Protein AF-A0A922VLQ7-F1 (afdb_monomer)

Solvent-accessible surface area (backbone atoms only — not comparable to full-atom values): 5498 Å² total; per-residue (Å²): 135,84,82,82,82,80,81,84,75,87,68,84,76,83,53,56,71,59,52,53,43,46,54,52,28,45,56,52,45,72,74,46,97,54,62,72,58,37,72,65,33,37,54,50,36,28,51,44,32,25,74,72,69,40,73,61,40,44,51,46,79,50,65,54,73,69,32,56,76,68,67,40,56,45,76,48,77,48,62,64,81,79,78,75,77,81,79,125

Mean predicted aligned error: 10.26 Å

pLDDT: mean 74.55, std 18.18, range [27.39, 93.56]

Foldseek 3Di:
DDDDPDPDDPDPPPCPVLVVQLVVQLVVLVPDPDLCLDPVSQVSSQVSSCVSVLVQKHWDWDDDPVCVVVSHIDIDIDGDPDPPPPPD

Secondary structure (DSSP, 8-state):
-------------S-HHHHHHHHHHHHHHHTSSS-TTSHHHHHHHHHHHHHTT-TTEEEEEE--HHHHHTT--EEEEEEPPP------

Structure (mmCIF, N/CA/C/O backbone):
data_AF-A0A922VLQ7-F1
#
_entry.id   AF-A0A922VLQ7-F1
#
loop_
_atom_site.group_PDB
_atom_site.id
_atom_site.type_symbol
_atom_site.label_atom_id
_atom_site.label_alt_id
_atom_site.label_comp_id
_atom_site.label_asym_id
_atom_site.label_entity_id
_atom_site.label_seq_id
_atom_site.pdbx_PDB_ins_code
_atom_site.Cartn_x
_atom_site.Cartn_y
_atom_site.Cartn_z
_atom_site.occupancy
_atom_site.B_iso_or_equiv
_atom_site.auth_seq_id
_atom_site.auth_comp_id
_atom_site.auth_asym_id
_atom_site.auth_atom_id
_atom_site.pdbx_PDB_model_num
ATOM 1 N N . MET A 1 1 ? 15.560 39.108 -12.456 1.00 42.06 1 MET A N 1
ATOM 2 C CA . MET A 1 1 ? 15.153 38.545 -11.153 1.00 42.06 1 MET A CA 1
ATOM 3 C C . MET A 1 1 ? 14.472 37.221 -11.442 1.00 42.06 1 MET A C 1
ATOM 5 O O . MET A 1 1 ? 13.501 37.230 -12.180 1.00 42.06 1 MET A O 1
ATOM 9 N N . LEU A 1 2 ? 15.044 36.101 -10.998 1.00 44.56 2 LEU A N 1
ATOM 10 C CA . LEU A 1 2 ? 14.481 34.766 -11.221 1.00 44.56 2 LEU A CA 1
ATOM 11 C C . LEU A 1 2 ? 13.560 34.437 -10.042 1.00 44.56 2 LEU A C 1
ATOM 13 O O . LEU A 1 2 ? 14.023 34.275 -8.911 1.00 44.56 2 LEU A O 1
ATOM 17 N N . GLU A 1 3 ? 12.256 34.424 -10.304 1.00 44.06 3 GLU A N 1
ATOM 18 C CA . GLU A 1 3 ? 11.228 34.051 -9.336 1.00 44.06 3 GLU A CA 1
ATOM 19 C C . GLU A 1 3 ? 11.446 32.601 -8.896 1.00 44.06 3 GLU A C 1
ATOM 21 O O . GLU A 1 3 ? 11.455 31.677 -9.708 1.00 44.06 3 GLU A O 1
ATOM 26 N N . HIS A 1 4 ? 11.651 32.397 -7.598 1.00 38.09 4 HIS A N 1
ATOM 27 C CA . HIS A 1 4 ? 11.713 31.062 -7.022 1.00 38.09 4 HIS A CA 1
ATOM 28 C C . HIS A 1 4 ? 10.274 30.561 -6.869 1.00 38.09 4 HIS A C 1
ATOM 30 O O . HIS A 1 4 ? 9.545 31.022 -5.992 1.00 38.09 4 HIS A O 1
ATOM 36 N N . ARG A 1 5 ? 9.842 29.626 -7.723 1.00 42.91 5 ARG A N 1
ATOM 37 C CA . ARG A 1 5 ? 8.607 28.867 -7.486 1.00 42.91 5 ARG A CA 1
ATOM 38 C C . ARG A 1 5 ? 8.879 27.835 -6.400 1.00 42.91 5 ARG A C 1
ATOM 40 O O . ARG A 1 5 ? 9.438 26.776 -6.662 1.00 42.91 5 ARG A O 1
ATOM 47 N N . VAL A 1 6 ? 8.500 28.167 -5.173 1.00 39.03 6 VAL A N 1
ATOM 48 C CA . VAL A 1 6 ? 8.442 27.200 -4.077 1.00 39.03 6 VAL A CA 1
ATOM 49 C C . VAL A 1 6 ? 7.146 26.404 -4.239 1.00 39.03 6 VAL A C 1
ATOM 51 O O . VAL A 1 6 ? 6.070 26.902 -3.919 1.00 39.03 6 VAL A O 1
ATOM 54 N N . GLU A 1 7 ? 7.231 25.178 -4.760 1.00 35.72 7 GLU A N 1
ATOM 55 C CA . GLU A 1 7 ? 6.123 24.218 -4.689 1.00 35.72 7 GLU A CA 1
ATOM 56 C C . GLU A 1 7 ? 6.138 23.548 -3.313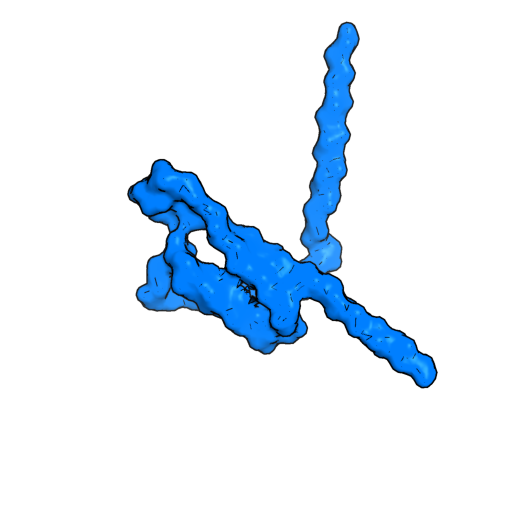 1.00 35.72 7 GLU A C 1
ATOM 58 O O . GLU A 1 7 ? 6.853 22.580 -3.058 1.00 35.72 7 GLU A O 1
ATOM 63 N N . LEU A 1 8 ? 5.361 24.110 -2.390 1.00 27.39 8 LEU A N 1
ATOM 64 C CA . LEU A 1 8 ? 5.165 23.542 -1.064 1.00 27.39 8 LEU A CA 1
ATOM 65 C C . LEU A 1 8 ? 4.161 22.379 -1.158 1.00 27.39 8 LEU A C 1
ATOM 67 O O . LEU A 1 8 ? 2.951 22.587 -1.096 1.00 27.39 8 LEU A O 1
ATOM 71 N N . LYS A 1 9 ? 4.653 21.145 -1.315 1.00 35.25 9 LYS A N 1
ATOM 72 C CA . LYS A 1 9 ? 3.831 19.933 -1.190 1.00 35.25 9 LYS A CA 1
ATOM 73 C C . LYS A 1 9 ? 3.936 19.415 0.243 1.00 35.25 9 LYS A C 1
ATOM 75 O O . LYS A 1 9 ? 4.878 18.703 0.583 1.00 35.25 9 LYS A O 1
ATOM 80 N N . ILE A 1 10 ? 2.978 19.784 1.090 1.00 39.75 10 ILE A N 1
ATOM 81 C CA . ILE A 1 10 ? 2.800 19.135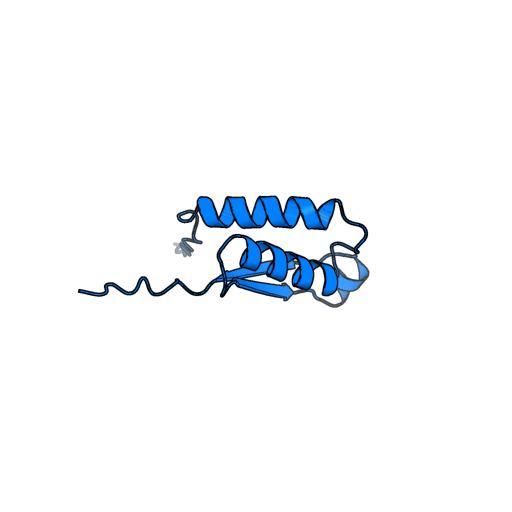 2.393 1.00 39.75 10 ILE A CA 1
ATOM 82 C C . ILE A 1 10 ? 2.240 17.736 2.101 1.00 39.75 10 ILE A C 1
ATOM 84 O O . ILE A 1 10 ? 1.051 17.577 1.846 1.00 39.75 10 ILE A O 1
ATOM 88 N N . VAL A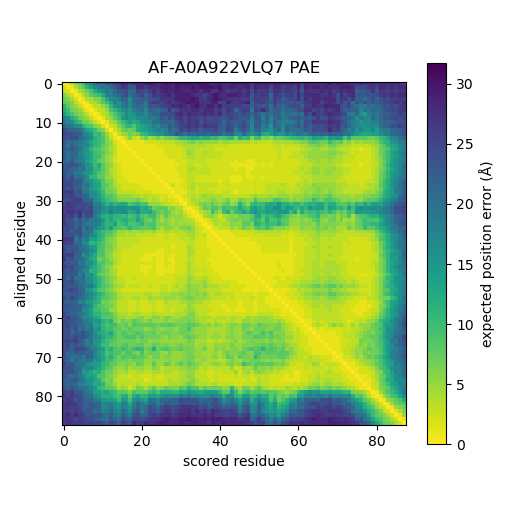 1 11 ? 3.123 16.738 2.022 1.00 52.59 11 VAL A N 1
ATOM 89 C CA . VAL A 1 11 ? 2.752 15.315 2.024 1.00 52.59 11 VAL A CA 1
ATOM 90 C C . VAL A 1 11 ? 2.523 14.919 3.482 1.00 52.59 11 VAL A C 1
ATOM 92 O O . VAL A 1 11 ? 3.347 15.266 4.321 1.00 52.59 11 VAL A O 1
ATOM 95 N N . ASP A 1 12 ? 1.409 14.241 3.765 1.00 52.81 12 ASP A N 1
ATOM 96 C CA . ASP A 1 12 ? 0.926 13.785 5.079 1.00 52.81 12 ASP A CA 1
ATOM 97 C C . ASP A 1 12 ? 1.994 13.107 5.967 1.00 52.81 12 ASP A C 1
ATOM 99 O O . ASP A 1 12 ? 2.047 11.885 6.098 1.00 52.81 12 ASP A O 1
ATOM 103 N N . TRP A 1 13 ? 2.824 13.896 6.648 1.00 54.06 13 TRP A N 1
ATOM 104 C CA . TRP A 1 13 ? 3.613 13.436 7.797 1.00 54.06 13 TRP A CA 1
ATOM 105 C C . TRP A 1 13 ? 2.774 13.359 9.090 1.00 54.06 13 TRP A C 1
ATOM 107 O O . TRP A 1 13 ? 3.292 12.934 10.119 1.00 54.06 13 TRP A O 1
ATOM 117 N N . ASP A 1 14 ? 1.491 13.742 9.051 1.00 58.06 14 ASP A N 1
ATOM 118 C CA . ASP A 1 14 ? 0.638 13.903 10.240 1.00 58.06 14 ASP A CA 1
ATOM 119 C C . ASP A 1 14 ? -0.024 12.599 10.732 1.00 58.06 14 ASP A C 1
ATOM 121 O O . ASP A 1 14 ? -0.463 12.526 11.878 1.00 58.06 14 ASP A O 1
ATOM 125 N N . ASP A 1 15 ? -0.056 11.527 9.925 1.00 76.75 15 ASP A N 1
ATOM 126 C CA . ASP A 1 15 ? -0.544 10.216 10.385 1.00 76.75 15 ASP A CA 1
ATOM 127 C C . ASP A 1 15 ? 0.599 9.229 10.645 1.00 76.75 15 ASP A C 1
ATOM 129 O O . ASP A 1 15 ? 0.852 8.274 9.901 1.00 76.75 15 ASP A O 1
ATOM 133 N N . VAL A 1 16 ? 1.300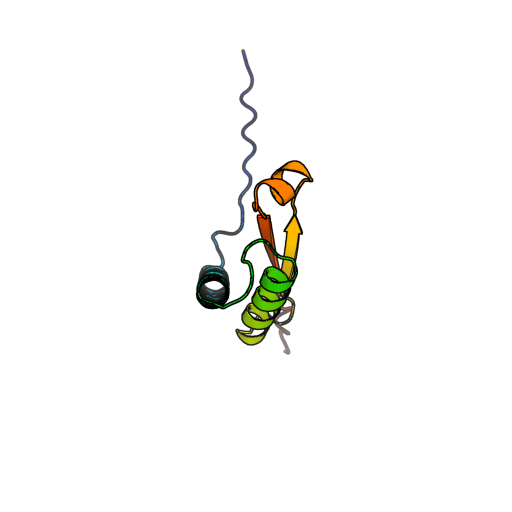 9.483 11.751 1.00 83.12 16 VAL A N 1
ATOM 134 C CA . VAL A 1 16 ? 2.332 8.588 12.288 1.00 83.12 16 VAL A CA 1
ATOM 135 C C . VAL A 1 16 ? 1.808 7.153 12.487 1.00 83.12 16 VAL A C 1
ATOM 137 O O . VAL A 1 16 ? 2.503 6.234 12.046 1.00 83.12 16 VAL A O 1
ATOM 140 N N . PRO A 1 17 ? 0.600 6.910 13.046 1.00 85.50 17 PRO A N 1
ATOM 141 C CA . PRO A 1 17 ? 0.076 5.549 13.210 1.00 85.50 17 PRO A CA 1
ATOM 142 C C . PRO A 1 17 ? -0.050 4.756 11.900 1.00 85.50 17 PRO A C 1
ATOM 144 O O . PRO A 1 17 ? 0.269 3.566 11.848 1.00 85.50 17 PRO A O 1
ATOM 147 N N . PHE A 1 18 ? -0.482 5.405 10.820 1.00 83.62 18 PHE A N 1
ATOM 148 C CA . PHE A 1 18 ? -0.623 4.792 9.504 1.00 83.62 18 PHE A CA 1
ATOM 149 C C . PHE A 1 18 ? 0.721 4.462 8.903 1.00 83.62 18 PHE A C 1
ATOM 151 O O . PHE A 1 18 ? 0.910 3.350 8.413 1.00 83.62 18 PHE A O 1
ATOM 158 N N . ARG A 1 19 ? 1.672 5.393 8.999 1.00 85.88 19 ARG A N 1
ATOM 159 C CA . ARG A 1 19 ? 3.043 5.147 8.567 1.00 85.88 19 ARG A CA 1
ATOM 160 C C . ARG A 1 19 ? 3.631 3.938 9.288 1.00 85.88 19 ARG A C 1
ATOM 162 O O . ARG A 1 19 ? 4.133 3.035 8.630 1.00 85.88 19 ARG A O 1
ATOM 169 N N . GLU A 1 20 ? 3.498 3.860 10.609 1.00 88.88 20 GLU A N 1
ATOM 170 C CA . GLU A 1 20 ? 3.991 2.719 11.391 1.00 88.88 20 GLU A CA 1
ATOM 171 C C . GLU A 1 20 ? 3.294 1.401 11.025 1.00 88.88 20 GLU A C 1
ATOM 173 O O . GLU A 1 20 ? 3.912 0.334 11.045 1.00 88.88 20 GLU A O 1
ATOM 178 N N . ALA A 1 21 ? 2.002 1.435 10.691 1.00 89.88 21 ALA A N 1
ATOM 179 C CA . ALA A 1 21 ? 1.288 0.256 10.212 1.00 89.88 21 ALA A CA 1
ATOM 180 C C . ALA A 1 21 ? 1.785 -0.199 8.832 1.00 89.88 21 ALA A C 1
ATOM 182 O O . ALA A 1 21 ? 2.001 -1.395 8.630 1.00 89.88 21 ALA A O 1
ATOM 183 N N . VAL A 1 22 ? 2.019 0.740 7.911 1.00 89.25 22 VAL A N 1
ATOM 184 C CA . VAL A 1 22 ? 2.589 0.461 6.586 1.00 89.25 22 VAL A CA 1
ATOM 185 C C . VAL A 1 22 ? 4.018 -0.061 6.711 1.00 89.25 22 VAL A C 1
ATOM 187 O O . VAL A 1 22 ? 4.341 -1.068 6.090 1.00 89.25 22 VAL A O 1
ATOM 190 N N . GLU A 1 23 ? 4.857 0.544 7.551 1.00 89.75 23 GLU A N 1
ATOM 191 C CA . GLU A 1 23 ? 6.239 0.107 7.787 1.00 89.75 23 GLU A CA 1
ATOM 192 C C . GLU A 1 23 ? 6.298 -1.306 8.385 1.00 89.75 23 GLU A C 1
ATOM 194 O O . GLU A 1 23 ? 7.099 -2.132 7.940 1.00 89.75 23 GLU A O 1
ATOM 199 N N . ARG A 1 24 ? 5.419 -1.632 9.344 1.00 90.00 24 ARG A N 1
ATOM 200 C CA . ARG A 1 24 ? 5.308 -2.996 9.890 1.00 90.00 24 ARG A CA 1
ATOM 201 C C . ARG A 1 24 ? 4.850 -3.997 8.835 1.00 90.00 24 ARG A C 1
ATOM 203 O O . ARG A 1 24 ? 5.468 -5.052 8.700 1.00 90.00 24 ARG A O 1
ATOM 210 N N . ALA A 1 25 ? 3.810 -3.661 8.073 1.00 89.81 25 ALA A N 1
ATOM 211 C CA . ALA A 1 25 ? 3.300 -4.508 6.998 1.00 89.81 25 ALA A CA 1
ATOM 212 C C . ALA A 1 25 ? 4.361 -4.741 5.910 1.00 89.81 25 ALA A C 1
ATOM 214 O O . ALA A 1 25 ? 4.588 -5.875 5.487 1.00 89.81 25 ALA A O 1
ATOM 215 N N . TRP A 1 26 ? 5.083 -3.690 5.519 1.00 89.56 26 TRP A N 1
ATOM 216 C CA . TRP A 1 26 ? 6.213 -3.779 4.600 1.00 89.56 26 TRP A CA 1
ATOM 217 C C . TRP A 1 26 ? 7.342 -4.638 5.167 1.00 89.56 26 TRP A C 1
ATOM 219 O O . TRP A 1 26 ? 7.917 -5.465 4.460 1.00 89.56 26 TRP A O 1
ATOM 229 N N . GLY A 1 27 ? 7.603 -4.514 6.469 1.00 86.88 27 GLY A N 1
ATOM 230 C CA . GLY A 1 27 ? 8.502 -5.381 7.214 1.00 86.88 27 GLY A CA 1
ATOM 231 C C . GLY A 1 27 ? 8.171 -6.867 7.061 1.00 86.88 27 GLY A C 1
ATOM 232 O O . GLY A 1 27 ? 9.088 -7.672 6.946 1.00 86.88 27 GLY A O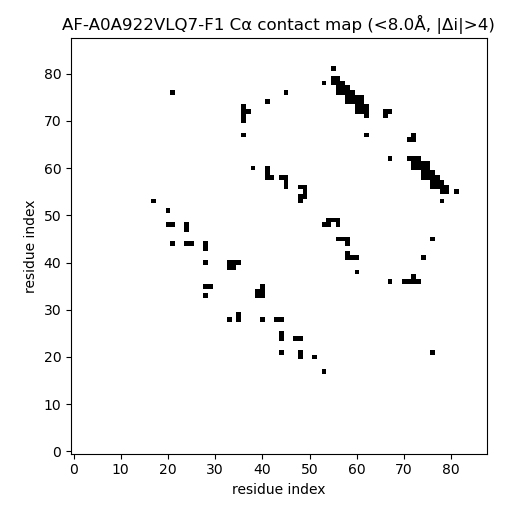 1
ATOM 233 N N . THR A 1 28 ? 6.896 -7.244 7.006 1.00 87.69 28 THR A N 1
ATOM 234 C CA . THR A 1 28 ? 6.484 -8.632 6.752 1.00 87.69 28 THR A CA 1
ATOM 235 C C . THR A 1 28 ? 6.693 -9.037 5.294 1.00 87.69 28 THR A C 1
ATOM 237 O O . THR A 1 28 ? 7.217 -10.118 5.037 1.00 87.69 28 THR A O 1
ATOM 240 N N . VAL A 1 29 ? 6.331 -8.176 4.338 1.00 85.81 29 VAL A N 1
ATOM 241 C CA . VAL A 1 29 ? 6.459 -8.472 2.900 1.00 85.81 29 VAL A CA 1
ATOM 242 C C . VAL A 1 29 ? 7.924 -8.643 2.494 1.00 85.81 29 VAL A C 1
ATOM 244 O O . VAL A 1 29 ? 8.256 -9.631 1.845 1.00 85.81 29 VAL A O 1
ATOM 247 N N . ARG A 1 30 ? 8.814 -7.745 2.938 1.00 83.62 30 ARG A N 1
ATOM 248 C CA . ARG A 1 30 ? 10.238 -7.752 2.556 1.00 83.62 30 ARG A CA 1
ATOM 249 C C . ARG A 1 30 ? 11.028 -8.963 3.059 1.00 83.62 30 ARG A C 1
ATOM 251 O O . ARG A 1 30 ? 12.057 -9.288 2.485 1.00 83.62 30 ARG A O 1
ATOM 258 N N . HIS A 1 31 ? 10.588 -9.584 4.154 1.00 81.75 31 HIS A N 1
ATOM 259 C CA . HIS A 1 31 ? 11.212 -10.796 4.701 1.00 81.75 31 HIS A CA 1
ATOM 260 C C . HIS A 1 31 ? 10.475 -12.075 4.274 1.00 81.75 31 HIS A C 1
ATOM 262 O O . HIS A 1 31 ? 10.831 -13.166 4.717 1.00 81.75 31 HIS A O 1
ATOM 268 N N . GLY A 1 32 ? 9.422 -11.945 3.462 1.00 75.81 32 GLY A N 1
ATOM 269 C CA . GLY A 1 32 ? 8.670 -13.064 2.915 1.00 75.81 32 GLY A CA 1
ATOM 270 C C . GLY A 1 32 ? 9.339 -13.687 1.688 1.00 75.81 32 GLY A C 1
ATOM 271 O O . GLY A 1 32 ? 10.386 -13.249 1.227 1.00 75.81 32 GLY A O 1
ATOM 272 N N . ALA A 1 33 ? 8.696 -14.718 1.141 1.00 67.56 33 ALA A N 1
ATOM 273 C CA . ALA A 1 33 ? 9.180 -15.474 -0.019 1.00 67.56 33 ALA A CA 1
ATOM 274 C C . ALA A 1 33 ? 8.711 -14.916 -1.381 1.00 67.56 33 ALA A C 1
ATOM 276 O O . ALA A 1 33 ? 8.838 -15.598 -2.392 1.00 67.56 33 ALA A O 1
ATOM 277 N N . VAL A 1 34 ? 8.102 -13.726 -1.406 1.00 70.31 34 VAL A N 1
ATOM 278 C CA . VAL A 1 34 ? 7.551 -13.111 -2.624 1.00 70.31 34 VAL A CA 1
ATOM 279 C C . VAL A 1 34 ? 8.519 -12.052 -3.132 1.00 70.31 34 VAL A C 1
ATOM 281 O O . VAL A 1 34 ? 9.037 -11.272 -2.335 1.00 70.31 34 VAL A O 1
ATOM 284 N N . ASP A 1 35 ? 8.702 -11.985 -4.450 1.00 77.44 35 ASP A N 1
ATOM 285 C CA . ASP A 1 35 ? 9.488 -10.935 -5.096 1.00 77.44 35 ASP A CA 1
ATOM 286 C C . ASP A 1 35 ? 8.933 -9.552 -4.729 1.00 77.44 35 ASP A C 1
ATOM 288 O O . ASP A 1 35 ? 7.766 -9.232 -4.985 1.00 77.44 35 ASP A O 1
ATOM 292 N N . VAL A 1 36 ? 9.764 -8.742 -4.076 1.00 77.06 36 VAL A N 1
ATOM 293 C CA . VAL A 1 36 ? 9.369 -7.470 -3.448 1.00 77.06 36 VAL A CA 1
ATOM 294 C C . VAL A 1 36 ? 8.944 -6.396 -4.453 1.00 77.06 36 VAL A C 1
ATOM 296 O O . VAL A 1 36 ? 8.240 -5.463 -4.084 1.00 77.06 36 VAL A O 1
ATOM 299 N N . ASP A 1 37 ? 9.325 -6.548 -5.719 1.00 73.81 37 ASP A N 1
ATOM 300 C CA . ASP A 1 37 ? 9.032 -5.670 -6.858 1.00 73.81 37 ASP A CA 1
ATOM 301 C C . ASP A 1 37 ? 7.799 -6.122 -7.679 1.00 73.81 37 ASP A C 1
ATOM 303 O O . ASP A 1 37 ? 7.506 -5.603 -8.771 1.00 73.81 37 ASP A O 1
ATOM 307 N N . SER A 1 38 ? 7.058 -7.107 -7.161 1.00 77.12 38 SER A N 1
ATOM 308 C CA . SER A 1 38 ? 5.905 -7.708 -7.828 1.00 77.12 38 SER A CA 1
ATOM 309 C C . SER A 1 38 ? 4.565 -7.084 -7.425 1.00 77.12 38 SER A C 1
ATOM 311 O O . SER A 1 38 ? 4.371 -6.553 -6.329 1.00 77.12 38 SER A O 1
ATOM 313 N N . THR A 1 39 ? 3.571 -7.232 -8.302 1.00 82.94 39 THR A N 1
ATOM 314 C CA . THR A 1 39 ? 2.166 -6.927 -7.986 1.00 82.94 39 THR A CA 1
ATOM 315 C C . THR A 1 39 ? 1.628 -7.802 -6.850 1.00 82.94 39 THR A C 1
ATOM 317 O O . THR A 1 39 ? 0.761 -7.360 -6.097 1.00 82.94 39 THR A O 1
ATOM 320 N N . THR A 1 40 ? 2.169 -9.011 -6.667 1.00 86.75 40 THR A N 1
ATOM 321 C CA . THR A 1 40 ? 1.836 -9.889 -5.537 1.00 86.75 40 THR A CA 1
ATOM 322 C C . THR A 1 40 ? 2.315 -9.297 -4.211 1.00 86.75 40 THR A C 1
ATOM 324 O O . THR A 1 40 ? 1.560 -9.317 -3.238 1.00 86.75 40 THR A O 1
ATOM 327 N N . ALA A 1 41 ? 3.519 -8.715 -4.160 1.00 85.62 41 ALA A N 1
ATOM 328 C CA . ALA A 1 41 ? 4.014 -8.022 -2.969 1.00 85.62 41 ALA A CA 1
ATOM 329 C C . ALA A 1 41 ? 3.131 -6.820 -2.601 1.00 85.62 41 ALA A C 1
ATOM 331 O O . ALA A 1 41 ? 2.788 -6.646 -1.432 1.00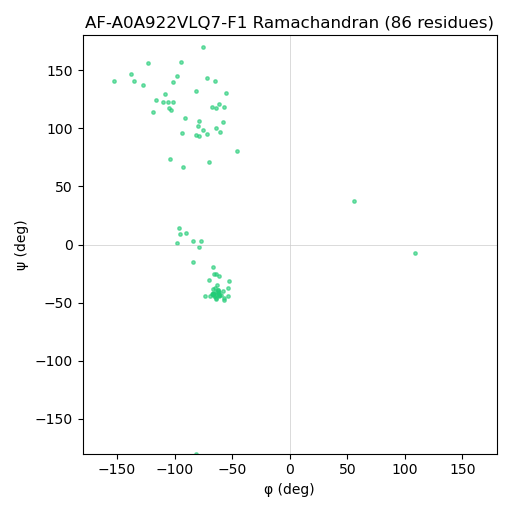 85.62 41 ALA A O 1
ATOM 332 N N . ALA A 1 42 ? 2.675 -6.049 -3.590 1.00 86.56 42 ALA A N 1
ATOM 333 C CA . ALA A 1 42 ? 1.748 -4.942 -3.365 1.00 86.56 42 ALA A CA 1
ATOM 334 C C . ALA A 1 42 ? 0.362 -5.397 -2.883 1.00 86.56 42 ALA A C 1
ATOM 336 O O . ALA A 1 42 ? -0.186 -4.828 -1.938 1.00 86.56 42 ALA A O 1
AT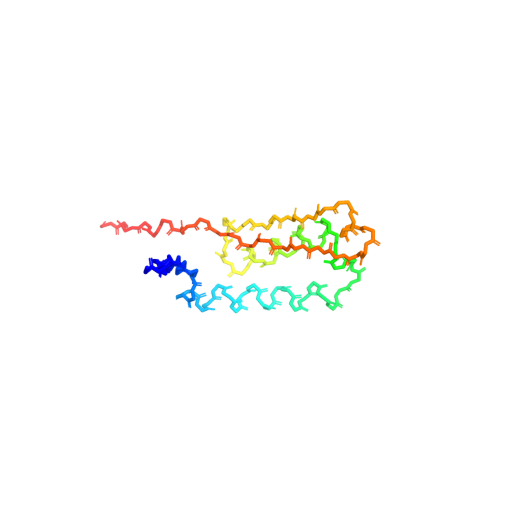OM 337 N N . ALA A 1 43 ? -0.191 -6.462 -3.471 1.00 89.00 43 ALA A N 1
ATOM 338 C CA . ALA A 1 43 ? -1.454 -7.042 -3.019 1.00 89.00 43 ALA A CA 1
ATOM 339 C C . ALA A 1 43 ? -1.353 -7.562 -1.575 1.00 89.00 43 ALA A C 1
ATOM 341 O O . ALA A 1 43 ? -2.261 -7.347 -0.768 1.00 89.00 43 ALA A O 1
ATOM 342 N N . HIS A 1 44 ? -0.232 -8.198 -1.226 1.00 91.38 44 HIS A N 1
ATOM 343 C CA . HIS A 1 44 ? 0.027 -8.665 0.132 1.00 91.38 44 HIS A CA 1
ATOM 344 C C . HIS A 1 44 ? 0.173 -7.494 1.115 1.00 91.38 44 HIS A C 1
ATOM 346 O O . HIS A 1 44 ? -0.452 -7.507 2.177 1.00 91.38 44 HIS A O 1
ATOM 352 N N . LEU A 1 45 ? 0.912 -6.446 0.738 1.00 90.06 45 LEU A N 1
ATOM 353 C CA . LEU A 1 45 ? 1.029 -5.220 1.527 1.00 90.06 45 LEU A CA 1
ATOM 354 C C . LEU A 1 45 ? -0.350 -4.601 1.795 1.00 90.06 45 LEU A C 1
ATOM 356 O O . LEU A 1 45 ? -0.670 -4.279 2.938 1.00 90.06 45 LEU A O 1
ATOM 360 N N . GLN A 1 46 ? -1.204 -4.509 0.773 1.00 91.31 46 GLN A N 1
ATOM 361 C CA . GLN A 1 46 ? -2.562 -3.986 0.913 1.00 91.31 46 GLN A CA 1
ATOM 362 C C . GLN A 1 46 ? -3.395 -4.797 1.912 1.00 91.31 46 GLN A C 1
ATOM 364 O O . GLN A 1 46 ? -4.100 -4.218 2.738 1.00 91.31 46 GLN A O 1
ATOM 369 N N . LEU A 1 47 ? -3.322 -6.131 1.858 1.00 93.56 47 LEU A N 1
ATOM 370 C CA . LEU A 1 47 ? -4.041 -7.003 2.790 1.00 93.56 47 LEU A CA 1
ATOM 371 C C . LEU A 1 47 ? -3.598 -6.778 4.238 1.00 93.56 47 LEU A C 1
ATOM 373 O O . LEU A 1 47 ? -4.445 -6.655 5.122 1.00 93.56 47 LEU A O 1
ATOM 377 N N . LEU A 1 48 ? -2.292 -6.671 4.477 1.00 92.88 48 LEU A N 1
ATOM 378 C CA . LEU A 1 48 ? -1.737 -6.454 5.814 1.00 92.88 48 LEU A CA 1
ATOM 379 C C . LEU A 1 48 ? -2.117 -5.082 6.381 1.00 92.88 48 LEU A C 1
ATOM 381 O O . LEU A 1 48 ? -2.524 -4.983 7.538 1.00 92.88 48 LEU A O 1
ATOM 385 N N . VAL A 1 49 ?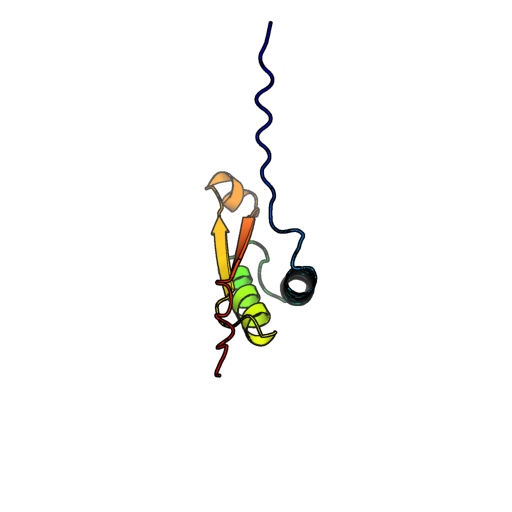 -2.053 -4.029 5.563 1.00 89.62 49 VAL A N 1
ATOM 386 C CA . VAL A 1 49 ? -2.448 -2.674 5.980 1.00 89.62 49 VAL A CA 1
ATOM 387 C C . VAL A 1 49 ? -3.950 -2.609 6.285 1.00 89.62 49 VAL A C 1
ATOM 389 O O . VAL A 1 49 ? -4.355 -1.984 7.266 1.00 89.62 49 VAL A O 1
ATOM 392 N N . ARG A 1 50 ? -4.788 -3.316 5.513 1.00 92.19 50 ARG A N 1
ATOM 393 C CA . ARG A 1 50 ? -6.226 -3.446 5.806 1.00 92.19 50 ARG A CA 1
ATOM 394 C C . ARG A 1 50 ? -6.490 -4.210 7.099 1.00 92.19 50 ARG A C 1
ATOM 396 O O . ARG A 1 50 ? -7.326 -3.781 7.890 1.00 92.19 50 ARG A O 1
ATOM 403 N N . ALA A 1 51 ? -5.762 -5.299 7.338 1.00 91.06 51 ALA A N 1
ATOM 404 C CA . ALA A 1 51 ? -5.860 -6.072 8.576 1.00 91.06 51 ALA A CA 1
ATOM 405 C C . ALA A 1 51 ? -5.413 -5.270 9.814 1.00 91.06 51 ALA A C 1
ATOM 407 O O . ALA A 1 51 ? -5.895 -5.526 10.913 1.00 91.06 51 ALA A O 1
ATOM 408 N N . ALA A 1 52 ? -4.547 -4.266 9.637 1.00 88.12 52 ALA A N 1
ATOM 409 C CA . ALA A 1 52 ? -4.121 -3.347 10.692 1.00 88.12 52 ALA A CA 1
ATOM 410 C C . ALA A 1 52 ? -5.160 -2.260 11.047 1.00 88.12 52 ALA A C 1
ATOM 412 O O . ALA A 1 52 ? -4.874 -1.408 11.884 1.00 88.12 52 ALA A O 1
ATOM 413 N N . GLY A 1 53 ? -6.347 -2.280 10.429 1.00 89.25 53 GLY A N 1
ATOM 414 C CA . GLY A 1 53 ? -7.450 -1.356 10.720 1.00 89.25 53 GLY A CA 1
ATOM 415 C C . GLY A 1 53 ? -7.717 -0.322 9.626 1.00 89.25 53 GLY A C 1
ATOM 416 O O . GLY A 1 53 ? -8.737 0.352 9.667 1.00 89.25 53 GLY A O 1
ATOM 417 N N . TYR A 1 54 ? -6.873 -0.228 8.595 1.00 87.94 54 TYR A N 1
ATOM 418 C CA . TYR A 1 54 ? -7.079 0.701 7.479 1.00 87.94 54 TYR A CA 1
ATOM 419 C C . TYR A 1 54 ? -7.842 0.017 6.346 1.00 87.94 54 TYR A C 1
ATOM 421 O O . TYR A 1 54 ? -7.313 -0.223 5.262 1.00 87.94 54 TYR A O 1
ATOM 429 N N . SER A 1 55 ? -9.106 -0.320 6.602 1.00 88.44 55 SER A N 1
ATOM 430 C CA . SER A 1 55 ? -9.964 -1.138 5.725 1.00 88.44 55 SER A CA 1
ATOM 431 C C . SER A 1 55 ? -10.049 -0.647 4.268 1.00 88.44 55 SER A C 1
ATOM 433 O O . SER A 1 55 ? -10.153 -1.447 3.336 1.00 88.44 55 SER A O 1
ATOM 435 N N . LYS A 1 56 ? -9.947 0.670 4.063 1.00 85.94 56 LYS A N 1
ATOM 436 C CA . LYS A 1 56 ? -9.978 1.343 2.753 1.00 85.94 56 LYS A CA 1
ATOM 437 C C . LYS A 1 56 ? -8.592 1.639 2.175 1.00 85.94 56 LYS A C 1
ATOM 439 O O . LYS A 1 56 ? -8.482 2.453 1.259 1.00 85.94 56 LYS A O 1
ATOM 444 N N . ALA A 1 57 ? -7.536 1.031 2.712 1.00 87.31 57 ALA A N 1
ATOM 445 C CA . ALA A 1 57 ? -6.198 1.183 2.166 1.00 87.31 57 ALA A CA 1
ATOM 446 C C . ALA A 1 57 ? -6.108 0.577 0.759 1.00 87.31 57 ALA A C 1
ATOM 448 O O . ALA A 1 57 ? -6.681 -0.484 0.476 1.00 87.31 57 ALA A O 1
ATOM 449 N N . VAL A 1 58 ? -5.381 1.262 -0.111 1.00 88.00 58 VAL A N 1
ATOM 450 C CA . VAL A 1 58 ? -5.070 0.869 -1.480 1.00 88.00 58 VAL A CA 1
ATOM 451 C C . VAL A 1 58 ? -3.562 0.956 -1.658 1.00 88.00 58 VAL A C 1
ATOM 453 O O . VAL A 1 58 ? -2.942 1.902 -1.173 1.00 88.00 58 VAL A O 1
ATOM 456 N N . VAL A 1 59 ? -2.983 -0.043 -2.319 1.00 87.94 59 VAL A N 1
ATOM 457 C CA . VAL A 1 59 ? -1.571 -0.043 -2.710 1.00 87.94 59 VAL A CA 1
ATOM 458 C C . VAL A 1 59 ? -1.508 -0.120 -4.225 1.00 87.94 59 VAL A C 1
ATOM 460 O O . VAL A 1 59 ? -1.894 -1.136 -4.803 1.00 87.94 59 VAL A O 1
ATOM 463 N N . ASP A 1 60 ? -1.014 0.939 -4.851 1.00 85.25 60 ASP A N 1
ATOM 464 C CA . ASP A 1 60 ? -0.763 0.974 -6.286 1.00 85.25 60 ASP A CA 1
ATOM 465 C C . ASP A 1 60 ? 0.709 0.694 -6.571 1.00 85.25 60 ASP A C 1
ATOM 467 O O . ASP A 1 60 ? 1.597 1.079 -5.808 1.00 85.25 60 ASP A O 1
ATOM 471 N N . VAL A 1 61 ? 0.963 0.013 -7.687 1.00 84.31 61 VAL A N 1
ATOM 472 C CA . VAL A 1 61 ? 2.316 -0.252 -8.176 1.00 84.31 61 VAL A CA 1
ATOM 473 C C . VAL A 1 61 ? 2.544 0.559 -9.428 1.00 84.31 61 VAL A C 1
ATOM 475 O O . VAL A 1 61 ? 1.850 0.381 -10.430 1.00 84.31 61 VAL A O 1
ATOM 478 N N . HIS A 1 62 ? 3.573 1.390 -9.384 1.00 82.81 62 HIS A N 1
ATOM 479 C CA . HIS A 1 62 ? 4.033 2.156 -10.523 1.00 82.81 62 HIS A CA 1
ATOM 480 C C . HIS A 1 62 ? 5.442 1.699 -10.878 1.00 82.81 62 HIS A C 1
ATOM 482 O O . HIS A 1 62 ? 6.344 1.690 -10.040 1.00 82.81 62 HIS A O 1
ATOM 488 N N . LYS A 1 63 ? 5.619 1.288 -12.132 1.00 79.69 63 LYS A N 1
ATOM 489 C CA . LYS A 1 63 ? 6.932 1.046 -12.722 1.00 79.69 63 LYS A CA 1
ATOM 490 C C . LYS A 1 63 ? 6.881 1.240 -14.225 1.00 79.69 63 LYS A C 1
ATOM 492 O O . LYS A 1 63 ? 5.907 0.869 -14.883 1.00 79.69 63 LYS A O 1
ATOM 497 N N . THR A 1 64 ? 7.934 1.831 -14.754 1.00 85.56 64 THR A N 1
ATOM 498 C CA . THR A 1 64 ? 8.228 1.866 -16.184 1.00 85.56 64 THR A CA 1
ATOM 499 C C . THR A 1 64 ? 8.747 0.505 -16.656 1.00 85.56 64 THR A C 1
ATOM 501 O O . THR A 1 64 ? 9.031 -0.389 -15.855 1.00 85.56 64 THR A O 1
ATOM 504 N N . VAL A 1 65 ? 8.867 0.326 -17.975 1.00 81.81 65 VAL A N 1
ATOM 505 C CA . VAL A 1 65 ? 9.436 -0.903 -18.556 1.00 81.81 65 VAL A CA 1
ATOM 506 C C . VAL A 1 65 ? 10.889 -1.091 -18.116 1.00 81.81 65 VAL A C 1
ATOM 508 O O . VAL A 1 65 ? 11.256 -2.190 -17.709 1.00 81.81 65 VAL A O 1
ATOM 511 N N . ASP A 1 66 ? 11.686 -0.020 -18.125 1.00 85.44 66 ASP A N 1
ATOM 512 C CA . ASP A 1 66 ? 13.089 -0.067 -17.700 1.00 85.44 66 ASP A CA 1
ATOM 513 C C . ASP A 1 66 ? 13.216 -0.418 -16.212 1.00 85.44 66 ASP A C 1
ATOM 515 O O . ASP A 1 66 ? 14.045 -1.242 -15.835 1.00 85.44 66 ASP A O 1
ATOM 519 N N . GLU A 1 67 ? 12.347 0.132 -15.362 1.00 79.19 67 GLU A N 1
ATOM 520 C CA . GLU A 1 67 ? 12.309 -0.204 -13.934 1.00 79.19 67 GLU A CA 1
ATOM 521 C C . GLU A 1 67 ? 11.876 -1.651 -13.692 1.00 79.19 67 GLU A C 1
ATOM 523 O O . GLU A 1 67 ? 12.457 -2.328 -12.849 1.00 79.19 67 GLU A O 1
ATOM 528 N N . ALA A 1 68 ? 10.921 -2.168 -14.469 1.00 77.19 68 ALA A N 1
ATOM 529 C CA . ALA A 1 68 ? 10.535 -3.572 -14.387 1.00 77.19 68 ALA A CA 1
ATOM 530 C C . ALA A 1 68 ? 11.692 -4.512 -14.759 1.00 77.19 68 ALA A C 1
ATOM 532 O O . ALA A 1 68 ? 11.861 -5.540 -14.109 1.00 77.19 68 ALA A O 1
ATOM 533 N N . LEU A 1 69 ? 12.498 -4.153 -15.765 1.00 79.94 69 LEU A N 1
ATOM 534 C CA . LEU A 1 69 ? 13.705 -4.897 -16.140 1.00 79.94 69 LEU A CA 1
ATOM 535 C C . LEU A 1 69 ? 14.821 -4.767 -15.093 1.00 79.94 69 LEU A C 1
ATOM 537 O O . LEU A 1 69 ? 15.607 -5.694 -14.916 1.00 79.94 69 LEU A O 1
ATOM 541 N N . ALA A 1 70 ? 14.883 -3.636 -14.390 1.00 83.25 70 ALA A N 1
ATOM 542 C CA . ALA A 1 70 ? 15.834 -3.382 -13.311 1.00 83.25 70 ALA A CA 1
ATOM 543 C C . ALA A 1 70 ? 15.384 -3.928 -11.942 1.00 83.25 70 ALA A C 1
ATOM 545 O O . ALA A 1 70 ? 16.082 -3.706 -10.954 1.00 83.25 70 ALA A O 1
ATOM 546 N N . HIS A 1 71 ? 14.241 -4.620 -11.867 1.00 79.31 71 HIS A N 1
ATOM 547 C CA . HIS A 1 71 ? 13.636 -5.084 -10.613 1.00 79.31 71 HIS A CA 1
ATOM 548 C C . HIS A 1 71 ? 13.371 -3.960 -9.597 1.00 79.31 71 HIS A C 1
ATOM 550 O O . HIS A 1 71 ? 13.524 -4.118 -8.384 1.00 79.31 71 HIS A O 1
ATOM 556 N N . VAL A 1 72 ? 12.965 -2.796 -10.106 1.00 78.12 72 VAL A N 1
ATOM 557 C CA . VAL A 1 72 ? 12.563 -1.628 -9.323 1.00 78.12 72 VAL A CA 1
ATOM 558 C C . VAL A 1 72 ? 11.051 -1.452 -9.441 1.00 78.12 72 VAL A C 1
ATOM 560 O O . VAL A 1 72 ? 10.486 -1.431 -10.535 1.00 78.12 72 VAL A O 1
ATOM 563 N N . ALA A 1 73 ? 10.379 -1.309 -8.302 1.00 76.81 73 ALA A N 1
ATOM 564 C CA . ALA A 1 73 ? 8.963 -0.977 -8.247 1.00 76.81 73 ALA A CA 1
ATOM 565 C C . ALA A 1 73 ? 8.714 0.098 -7.192 1.00 76.81 73 ALA A C 1
ATOM 567 O O . ALA A 1 73 ? 9.289 0.057 -6.104 1.00 76.81 73 ALA A O 1
ATOM 568 N N . HIS A 1 74 ? 7.821 1.032 -7.510 1.00 82.06 74 HIS A N 1
ATOM 569 C CA . HIS A 1 74 ? 7.385 2.069 -6.584 1.00 82.06 74 HIS A CA 1
ATOM 570 C C . HIS A 1 74 ? 5.983 1.738 -6.100 1.00 82.06 74 HIS A C 1
ATOM 572 O O . HIS A 1 74 ? 5.067 1.566 -6.908 1.00 82.06 74 HIS A O 1
ATOM 578 N N . PHE A 1 75 ? 5.823 1.623 -4.784 1.00 83.62 75 PHE A N 1
ATOM 579 C CA . PHE A 1 75 ? 4.527 1.374 -4.163 1.00 83.62 75 PHE A CA 1
ATOM 580 C C . PHE A 1 75 ? 3.974 2.671 -3.594 1.00 83.62 75 PHE A C 1
ATOM 582 O O . PHE A 1 75 ? 4.598 3.305 -2.744 1.00 83.62 75 PHE A O 1
ATOM 589 N N . GLU A 1 76 ? 2.781 3.040 -4.042 1.00 86.06 76 GLU A N 1
ATOM 590 C CA . GLU A 1 76 ? 2.034 4.161 -3.493 1.00 86.06 76 GLU A CA 1
ATOM 591 C C . GLU A 1 76 ? 0.929 3.618 -2.587 1.00 86.06 76 GLU A C 1
ATOM 593 O O . GLU A 1 76 ? 0.025 2.916 -3.039 1.00 86.06 76 GLU A O 1
ATOM 598 N N . VAL A 1 77 ? 1.009 3.918 -1.288 1.00 85.19 77 VAL A N 1
ATOM 599 C CA . VAL A 1 77 ? 0.025 3.461 -0.300 1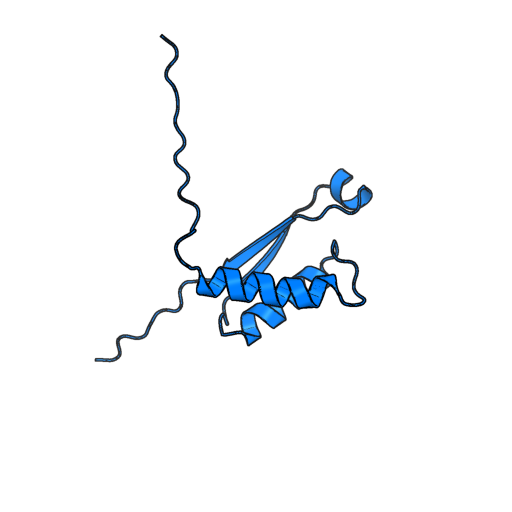.00 85.19 77 VAL A CA 1
ATOM 600 C C . VAL A 1 77 ? -0.876 4.621 0.089 1.00 85.19 77 VAL A C 1
ATOM 602 O O . VAL A 1 77 ? -0.429 5.611 0.664 1.00 85.19 77 VAL A O 1
ATOM 605 N N . ARG A 1 78 ? -2.168 4.487 -0.199 1.00 87.06 78 ARG A N 1
ATOM 606 C CA . ARG A 1 78 ? -3.189 5.498 0.090 1.00 87.06 78 ARG A CA 1
ATOM 607 C C . ARG A 1 78 ? -4.286 4.893 0.945 1.00 87.06 78 ARG A C 1
ATOM 609 O O . ARG A 1 78 ? -4.529 3.692 0.912 1.00 87.06 78 ARG A O 1
ATOM 616 N N . ARG A 1 79 ? -5.010 5.726 1.682 1.00 81.00 79 ARG A N 1
ATOM 617 C CA . ARG A 1 79 ? -6.263 5.335 2.339 1.00 81.00 79 ARG A CA 1
ATOM 618 C C . ARG A 1 79 ? -7.276 6.456 2.166 1.00 81.00 79 ARG A C 1
ATOM 620 O O . ARG A 1 79 ? -6.909 7.629 2.157 1.00 81.00 79 ARG A O 1
ATOM 627 N N . ALA A 1 80 ? -8.551 6.106 2.058 1.00 74.06 80 ALA A N 1
ATOM 628 C CA . ALA A 1 80 ? -9.595 7.095 2.281 1.00 74.06 80 ALA A CA 1
ATOM 629 C C . ALA A 1 80 ? -9.650 7.423 3.784 1.00 74.06 80 ALA A C 1
ATOM 631 O O . ALA A 1 80 ? -9.480 6.500 4.589 1.00 74.06 80 ALA A O 1
ATOM 632 N N . PRO A 1 81 ? -9.912 8.681 4.185 1.00 61.41 81 PRO A N 1
ATOM 633 C CA . PRO A 1 81 ? -10.241 8.962 5.574 1.00 61.41 81 PRO A CA 1
ATOM 634 C C . PRO A 1 81 ? -11.433 8.085 5.976 1.00 61.41 81 PRO A C 1
ATOM 636 O O . PRO A 1 81 ? -12.434 7.997 5.252 1.00 61.41 81 PRO A O 1
ATOM 639 N N . GLU A 1 82 ? -11.324 7.386 7.107 1.00 54.50 82 GLU A N 1
ATOM 640 C CA . GLU A 1 82 ? -12.511 6.793 7.706 1.00 54.50 82 GLU A CA 1
ATOM 641 C C . GLU A 1 82 ? -13.412 7.957 8.116 1.00 54.50 82 GLU A C 1
ATOM 643 O O . GLU A 1 82 ? -13.017 8.820 8.898 1.00 54.50 82 GLU A O 1
ATOM 648 N N . LEU A 1 83 ? -14.609 8.032 7.527 1.00 48.50 83 LEU A N 1
ATOM 649 C CA . LEU A 1 83 ? -15.661 8.897 8.039 1.00 48.50 83 LEU A CA 1
ATOM 650 C C . LEU A 1 83 ? -15.949 8.400 9.452 1.00 48.50 83 LEU A C 1
ATOM 652 O O . LEU A 1 83 ? -16.674 7.421 9.625 1.00 48.50 83 LEU A O 1
ATOM 656 N N . VAL A 1 84 ? -15.345 9.047 10.447 1.00 47.97 84 VAL A N 1
ATOM 657 C CA . VAL A 1 84 ? -15.739 8.886 11.839 1.00 47.97 84 VAL A CA 1
ATOM 658 C C . VAL A 1 84 ? -17.206 9.288 11.872 1.00 47.97 84 VAL A C 1
ATOM 660 O O . VAL A 1 84 ? -17.547 10.458 11.698 1.00 47.97 84 VAL A O 1
ATOM 663 N N . SER A 1 85 ? -18.091 8.299 11.983 1.00 44.22 85 SER A N 1
ATOM 664 C CA . SER A 1 85 ? -19.505 8.560 12.188 1.00 44.22 85 SER A CA 1
ATOM 665 C C . SER A 1 85 ? -19.619 9.253 13.540 1.00 44.22 85 SER A C 1
ATOM 667 O O . SER A 1 85 ? -19.537 8.612 14.585 1.00 44.22 85 SER A O 1
ATOM 669 N N . LEU A 1 86 ? -19.757 10.580 13.524 1.00 44.72 86 LEU A N 1
ATOM 670 C CA . LEU A 1 86 ? -20.231 11.353 14.666 1.00 44.72 86 LEU A CA 1
ATOM 671 C C . LEU A 1 86 ? -21.721 11.034 14.831 1.00 44.72 86 LEU A C 1
ATOM 673 O O . LEU A 1 86 ? -22.589 11.833 14.480 1.00 44.72 86 LEU A O 1
ATOM 677 N N . ALA A 1 87 ? -22.016 9.813 15.277 1.00 41.34 87 ALA A N 1
ATOM 678 C CA . ALA A 1 87 ? -23.342 9.456 15.741 1.00 41.34 87 ALA A CA 1
ATOM 679 C C . ALA A 1 87 ? -23.598 10.250 17.029 1.00 41.34 87 ALA A C 1
ATOM 681 O O . ALA A 1 87 ? -22.830 10.176 17.989 1.00 41.34 87 ALA A O 1
ATOM 682 N N . ARG A 1 88 ? -24.625 11.090 16.943 1.00 40.72 88 ARG A N 1
ATOM 683 C CA . ARG A 1 88 ? -25.059 12.102 17.902 1.00 40.72 88 ARG A CA 1
ATOM 684 C C . ARG A 1 88 ? -26.005 11.513 18.939 1.00 40.72 88 ARG A C 1
ATOM 686 O O . ARG A 1 88 ? -26.745 10.577 18.566 1.00 40.72 88 ARG A O 1
#

Sequence (88 aa):
MLEHRVELKIVDWDDVPFREAVERAWGTVRHGAVDVDSTTAAAHLQLLVRAAGYSKAVVDVHKTVDEALAHVAHFEVRRAPELVSLAR

Radius of gyration: 16.71 Å; Cα contacts (8 Å, |Δi|>4): 77; chains: 1; bounding box: 41×54×36 Å

Nearest PDB structures (foldseek):
  3l9q-assembly1_A  TM=4.789E-01  e=2.517E+00  Homo sapiens